Protein AF-A0A920HDC4-F1 (afdb_monomer)

Secondary structure (DSSP, 8-state):
-HHHHHHHHT-TTT--S-HHHHHHHIIIIIHHHHHHHHHHHHHHHS-TT-TT-SHHHHHHHHHHHHHHHHTTT-TT------BSSSSSBHHHHHHHHHHTT----------------------

Solvent-accessible surface area (backbone atoms only — not comparable to full-atom values): 7775 Å² total; per-residue (Å²): 110,62,68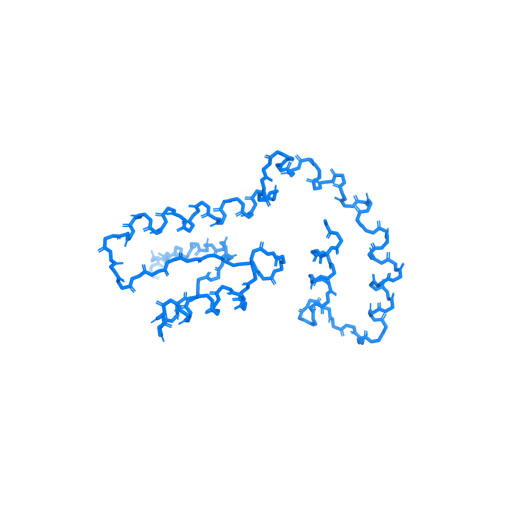,44,53,51,52,54,74,62,36,65,92,76,45,91,63,60,68,70,63,44,50,51,47,42,67,67,46,45,64,64,52,45,53,68,68,50,40,66,62,48,64,74,63,39,40,89,90,42,98,61,32,42,59,67,54,44,52,50,48,50,51,31,53,48,51,34,58,77,47,52,89,39,90,90,62,86,64,78,70,58,30,97,60,61,78,57,28,51,69,62,47,54,51,51,42,44,74,73,66,54,87,76,87,84,86,80,79,93,68,90,74,82,75,82,78,75,79,76,84,71,134

Radius of gyration: 19.18 Å; Cα contacts (8 Å, |Δi|>4): 73; chains: 1; bounding box: 54×40×43 Å

Mean predicted aligned error: 9.51 Å

pLDDT: mean 77.68, std 15.34, range [25.72, 90.38]

Sequence (123 aa):
MRRYLKQFLSDARVIEVPRLLWWLILNLIILNVRPKRSGAAYDKIWLKDDPDGSPLRKYTRLQAEMLQTEYGEREDLMVDWAMRYGQPSIPDKLEALRKAGCNRFVIVPFISTIRCLNHSNSE

Structure (mmCIF, N/CA/C/O backbone):
data_AF-A0A920HDC4-F1
#
_entry.id   AF-A0A920HDC4-F1
#
loop_
_atom_site.group_PDB
_atom_site.id
_atom_site.type_symbol
_atom_site.label_atom_id
_atom_site.label_alt_id
_atom_site.label_comp_id
_atom_site.label_asym_id
_atom_site.label_entity_id
_atom_site.label_seq_id
_atom_site.pdbx_PDB_ins_code
_atom_site.Cartn_x
_atom_site.Cartn_y
_atom_site.Cartn_z
_atom_site.occupancy
_atom_site.B_iso_or_equiv
_atom_site.auth_seq_id
_atom_site.auth_comp_id
_atom_site.auth_asym_id
_atom_site.auth_atom_id
_atom_site.pdbx_PDB_model_num
ATOM 1 N N . MET A 1 1 ? 10.371 0.220 -6.361 1.00 74.56 1 MET A N 1
ATOM 2 C CA . MET A 1 1 ? 9.532 0.182 -7.588 1.00 74.56 1 MET A CA 1
ATOM 3 C C . MET A 1 1 ? 9.326 -1.212 -8.208 1.00 74.56 1 MET A C 1
ATOM 5 O O . MET A 1 1 ? 8.188 -1.570 -8.488 1.00 74.56 1 MET A O 1
ATOM 9 N N . ARG A 1 2 ? 10.374 -2.032 -8.417 1.00 75.50 2 ARG A N 1
ATOM 10 C CA . ARG A 1 2 ? 10.258 -3.352 -9.091 1.00 75.50 2 ARG A CA 1
ATOM 11 C C . ARG A 1 2 ? 9.207 -4.290 -8.470 1.00 75.50 2 ARG A C 1
ATOM 13 O O . ARG A 1 2 ? 8.444 -4.904 -9.205 1.00 75.50 2 ARG A O 1
ATOM 20 N N . ARG A 1 3 ? 9.129 -4.361 -7.133 1.00 79.38 3 ARG A N 1
ATOM 21 C CA . ARG A 1 3 ? 8.138 -5.180 -6.402 1.00 79.38 3 ARG A CA 1
ATOM 22 C C . ARG A 1 3 ? 6.693 -4.746 -6.683 1.00 79.38 3 ARG A C 1
ATOM 24 O O . ARG A 1 3 ? 5.862 -5.596 -6.974 1.00 79.38 3 ARG A O 1
ATOM 31 N N . TYR A 1 4 ? 6.427 -3.438 -6.663 1.00 79.00 4 TYR A N 1
ATOM 32 C CA . TYR A 1 4 ? 5.119 -2.865 -6.999 1.00 79.00 4 TYR A CA 1
ATOM 33 C C . TYR A 1 4 ? 4.730 -3.166 -8.452 1.00 79.00 4 TYR A C 1
ATOM 35 O O . TYR A 1 4 ? 3.654 -3.699 -8.695 1.00 79.00 4 TYR A O 1
ATOM 43 N N . LEU A 1 5 ? 5.635 -2.917 -9.410 1.00 79.88 5 LEU A N 1
ATOM 44 C CA . LEU A 1 5 ? 5.382 -3.202 -10.828 1.00 79.88 5 LEU A CA 1
ATOM 45 C C . LEU A 1 5 ? 5.110 -4.684 -11.076 1.00 79.88 5 LEU A C 1
ATOM 47 O O . LEU A 1 5 ? 4.226 -5.013 -11.858 1.00 79.88 5 LEU A O 1
ATOM 51 N N . LYS A 1 6 ? 5.842 -5.573 -10.394 1.00 83.25 6 LYS A N 1
ATOM 52 C CA . LYS A 1 6 ? 5.604 -7.014 -10.471 1.00 83.25 6 LYS A CA 1
ATOM 53 C C . LYS A 1 6 ? 4.200 -7.360 -9.989 1.00 83.25 6 LYS A C 1
ATOM 55 O O . LYS A 1 6 ? 3.509 -8.074 -10.696 1.00 83.25 6 LYS A O 1
ATOM 60 N N . GLN A 1 7 ? 3.768 -6.851 -8.836 1.00 81.56 7 GLN A N 1
ATOM 61 C CA . GLN A 1 7 ? 2.419 -7.106 -8.319 1.00 81.56 7 GLN A CA 1
ATOM 62 C C . GLN A 1 7 ? 1.330 -6.547 -9.246 1.00 81.56 7 GLN A C 1
ATOM 64 O O . GLN A 1 7 ? 0.415 -7.280 -9.604 1.00 81.56 7 GLN A O 1
ATOM 69 N N . PHE A 1 8 ? 1.470 -5.295 -9.693 1.00 83.31 8 PHE A N 1
ATOM 70 C CA . PHE A 1 8 ? 0.509 -4.641 -10.586 1.00 83.31 8 PHE A CA 1
ATOM 71 C C . PHE A 1 8 ? 0.361 -5.379 -11.924 1.00 83.31 8 PHE A C 1
ATOM 73 O O . PHE A 1 8 ? -0.746 -5.681 -12.354 1.00 83.31 8 PHE A O 1
ATOM 80 N N . LEU A 1 9 ? 1.484 -5.713 -12.566 1.00 82.56 9 LEU A N 1
ATOM 81 C CA . LEU A 1 9 ? 1.506 -6.373 -13.872 1.00 82.56 9 LEU A CA 1
ATOM 82 C C . LEU A 1 9 ? 1.367 -7.897 -13.795 1.00 82.56 9 LEU A C 1
ATOM 84 O O . LEU A 1 9 ? 1.418 -8.550 -14.827 1.00 82.56 9 LEU A O 1
ATOM 88 N N . SER A 1 10 ? 1.248 -8.492 -12.610 1.00 81.94 10 SER A N 1
ATOM 89 C CA . SER A 1 10 ? 0.908 -9.918 -12.493 1.00 81.94 10 SER A CA 1
ATOM 90 C C . SER A 1 10 ? -0.594 -10.134 -12.305 1.00 81.94 10 SER A C 1
ATOM 92 O O . SER A 1 10 ? -1.038 -11.280 -12.315 1.00 81.94 10 SER A O 1
ATOM 94 N N . ASP A 1 11 ? -1.378 -9.066 -12.110 1.00 82.12 11 ASP A N 1
ATOM 95 C CA . ASP A 1 11 ? -2.827 -9.180 -11.956 1.00 82.12 11 A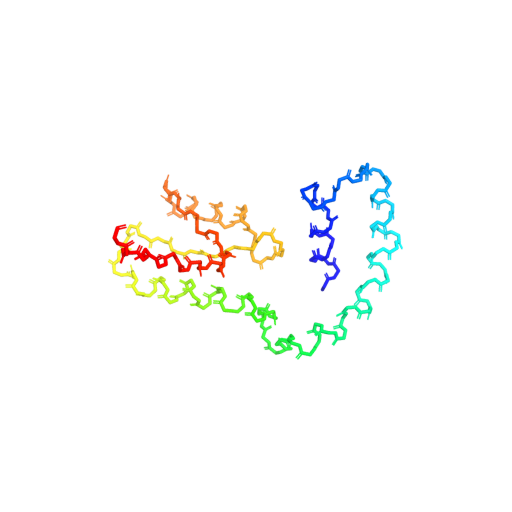SP A CA 1
ATOM 96 C C . ASP A 1 11 ? -3.466 -9.523 -13.310 1.00 82.12 11 ASP A C 1
ATOM 98 O O . ASP A 1 11 ? -3.429 -8.738 -14.259 1.00 82.12 11 ASP A O 1
ATOM 102 N N . ALA A 1 12 ? -4.075 -10.708 -13.386 1.00 77.75 12 ALA A N 1
ATOM 103 C CA . ALA A 1 12 ? -4.760 -11.208 -14.578 1.00 77.75 12 ALA A CA 1
ATOM 104 C C . ALA A 1 12 ? -5.979 -10.357 -14.977 1.00 77.75 12 ALA A C 1
ATOM 106 O O . ALA A 1 12 ? -6.473 -10.481 -16.087 1.00 77.75 12 ALA A O 1
ATOM 107 N N . ARG A 1 13 ? -6.461 -9.477 -14.089 1.00 77.81 13 ARG A N 1
ATOM 108 C CA . ARG A 1 13 ? -7.511 -8.499 -14.414 1.00 77.81 13 ARG A CA 1
ATOM 109 C C . ARG A 1 13 ? -6.988 -7.304 -15.211 1.00 77.81 13 ARG A C 1
ATOM 111 O O . ARG A 1 13 ? -7.785 -6.521 -15.703 1.00 77.81 13 ARG A O 1
ATOM 118 N N . VAL A 1 14 ? -5.669 -7.115 -15.267 1.00 79.75 14 VAL A N 1
ATOM 119 C CA . VAL A 1 14 ? -5.021 -6.018 -16.006 1.00 79.75 14 VAL A CA 1
ATOM 120 C C . VAL A 1 14 ? -4.473 -6.511 -17.345 1.00 79.75 14 VAL A C 1
ATOM 122 O O . VAL A 1 14 ? -4.372 -5.728 -18.284 1.00 79.75 14 VAL A O 1
ATOM 125 N N . ILE A 1 15 ? -4.106 -7.793 -17.440 1.00 80.81 15 ILE A N 1
ATOM 126 C CA . ILE A 1 15 ? -3.529 -8.386 -18.647 1.00 80.81 15 ILE A CA 1
ATOM 127 C C . ILE A 1 15 ? -4.286 -9.650 -19.044 1.00 80.81 15 ILE A C 1
ATOM 129 O O . ILE A 1 15 ? -4.340 -10.613 -18.284 1.00 80.81 15 ILE A O 1
ATOM 133 N N . GLU A 1 16 ? -4.762 -9.662 -20.286 1.00 81.31 16 GLU A N 1
ATOM 134 C CA . GLU A 1 16 ? -5.561 -10.744 -20.879 1.00 81.31 16 GLU A CA 1
ATOM 135 C C . GLU A 1 16 ? -4.717 -11.763 -21.682 1.00 81.31 16 GLU A C 1
ATOM 137 O O . GLU A 1 16 ? -5.239 -12.707 -22.267 1.00 81.31 16 GLU A O 1
ATOM 142 N N . VAL A 1 17 ? -3.390 -11.597 -21.718 1.00 84.00 17 VAL A N 1
ATOM 143 C CA . VAL A 1 17 ? -2.449 -12.449 -22.475 1.00 84.00 17 VAL A CA 1
ATOM 144 C C . VAL A 1 17 ? -2.222 -13.798 -21.762 1.00 84.00 17 VAL A C 1
ATOM 146 O O . VAL A 1 17 ? -2.165 -13.827 -20.527 1.00 84.00 17 VAL A O 1
ATOM 149 N N . PRO A 1 18 ? -2.006 -14.920 -22.488 1.00 87.00 18 PRO A N 1
ATOM 150 C CA . PRO A 1 18 ? -1.692 -16.215 -21.883 1.00 87.00 18 PRO A CA 1
ATOM 151 C C . PRO A 1 18 ? -0.567 -16.145 -20.840 1.00 87.00 18 PRO A C 1
ATOM 153 O O . PRO A 1 18 ? 0.517 -15.613 -21.096 1.00 87.00 18 PRO A O 1
ATOM 156 N N . ARG A 1 19 ? -0.815 -16.734 -19.660 1.00 83.81 19 ARG A N 1
ATOM 157 C CA . ARG A 1 19 ? 0.026 -16.581 -18.456 1.00 83.81 19 ARG A CA 1
ATOM 158 C C . ARG A 1 19 ? 1.503 -16.902 -18.673 1.00 83.81 19 ARG A C 1
ATOM 160 O O . ARG A 1 19 ? 2.352 -16.193 -18.144 1.00 83.81 19 ARG A O 1
ATOM 167 N N . LEU A 1 20 ? 1.811 -17.946 -19.442 1.00 85.44 20 LEU A N 1
ATOM 168 C CA . LEU A 1 20 ? 3.188 -18.377 -19.713 1.00 85.44 20 LEU A CA 1
ATOM 169 C C . LEU A 1 20 ? 3.958 -17.340 -20.541 1.00 85.44 20 LEU A C 1
ATOM 171 O O . LEU A 1 20 ? 5.058 -16.938 -20.163 1.00 85.44 20 LEU A O 1
ATOM 175 N N . LEU A 1 21 ? 3.351 -16.858 -21.629 1.00 88.00 21 LEU A N 1
ATOM 176 C CA . LEU A 1 21 ? 3.941 -15.831 -22.490 1.00 88.00 21 LEU A CA 1
ATOM 177 C C . LEU A 1 21 ? 4.122 -14.520 -21.725 1.00 88.00 21 LEU A C 1
ATOM 179 O O . LEU A 1 21 ? 5.197 -13.921 -21.753 1.00 88.00 21 LEU A O 1
ATOM 183 N N . TRP A 1 22 ? 3.098 -14.103 -20.979 1.00 89.25 22 TRP A N 1
ATOM 184 C CA . TRP A 1 22 ? 3.183 -12.882 -20.191 1.00 89.25 22 TRP A CA 1
ATOM 185 C C . TRP A 1 22 ? 4.222 -12.975 -19.074 1.00 89.25 22 TRP A C 1
ATOM 187 O O . TRP A 1 22 ? 4.957 -12.019 -18.840 1.00 89.25 22 TRP A O 1
ATOM 197 N N . TRP A 1 23 ? 4.342 -14.125 -18.409 1.00 88.56 23 TRP A N 1
ATOM 198 C CA . TRP A 1 23 ? 5.355 -14.334 -17.379 1.00 88.56 23 TRP A CA 1
ATOM 199 C C . TRP A 1 23 ? 6.775 -14.172 -17.935 1.00 88.56 23 TRP A C 1
ATOM 201 O O . TRP A 1 23 ? 7.598 -13.507 -17.296 1.00 88.56 23 TRP A O 1
ATOM 211 N N . LEU A 1 24 ? 7.053 -14.700 -19.133 1.00 89.44 24 LEU A N 1
ATOM 212 C CA . LEU A 1 24 ? 8.340 -14.507 -19.809 1.00 89.44 24 LEU A CA 1
ATOM 213 C C . LEU A 1 24 ? 8.586 -13.025 -20.112 1.00 89.44 24 LEU A C 1
ATOM 215 O O . LEU A 1 24 ? 9.610 -12.475 -19.709 1.00 89.44 24 LEU A O 1
ATOM 219 N N . ILE A 1 25 ? 7.622 -12.349 -20.742 1.00 87.19 25 ILE A N 1
ATOM 220 C CA . ILE A 1 25 ? 7.733 -10.926 -21.100 1.00 87.19 25 ILE A CA 1
ATOM 221 C C . ILE A 1 25 ? 7.918 -10.052 -19.848 1.00 87.19 25 ILE A C 1
ATOM 223 O O . ILE A 1 25 ? 8.771 -9.158 -19.816 1.00 87.19 25 ILE A O 1
ATOM 227 N N . LEU A 1 26 ? 7.157 -10.327 -18.788 1.00 86.88 26 LEU A N 1
ATOM 228 C CA . LEU A 1 26 ? 7.196 -9.585 -17.536 1.00 86.88 26 LEU A CA 1
ATOM 229 C C . LEU A 1 26 ? 8.561 -9.707 -16.856 1.00 86.88 26 LEU A C 1
ATOM 231 O O . LEU A 1 26 ? 9.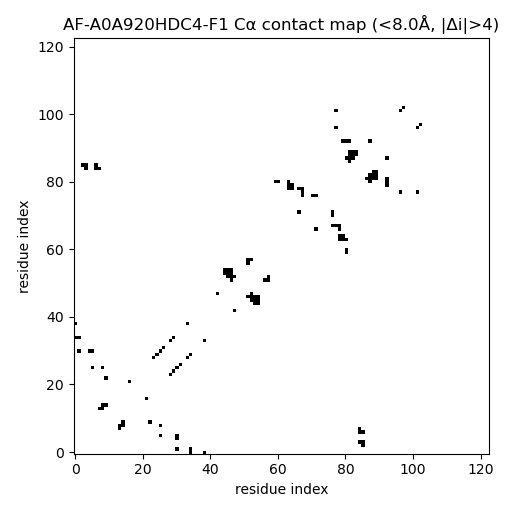161 -8.689 -16.504 1.00 86.88 26 LEU A O 1
ATOM 235 N N . ASN A 1 27 ? 9.050 -10.934 -16.658 1.00 86.31 27 ASN A N 1
ATOM 236 C CA . ASN A 1 27 ? 10.267 -11.171 -15.882 1.00 86.31 27 ASN A CA 1
ATOM 237 C C . ASN A 1 27 ? 11.552 -10.891 -16.675 1.00 86.31 27 ASN A C 1
ATOM 239 O O . ASN A 1 27 ? 12.527 -10.445 -16.067 1.00 86.31 27 ASN A O 1
ATOM 243 N N . LEU A 1 28 ? 11.557 -11.096 -17.998 1.00 85.50 28 LEU A N 1
ATOM 244 C CA . LEU A 1 28 ? 12.747 -10.910 -18.837 1.00 85.50 28 LEU A CA 1
ATOM 245 C C . LEU A 1 28 ? 12.882 -9.482 -19.372 1.00 85.50 28 LEU A C 1
ATOM 247 O O . LEU A 1 28 ? 13.980 -8.925 -19.351 1.00 85.50 28 LEU A O 1
ATOM 251 N N . ILE A 1 29 ? 11.783 -8.864 -19.814 1.00 85.38 29 ILE A N 1
ATOM 252 C CA . ILE A 1 29 ? 11.826 -7.567 -20.505 1.00 85.38 29 ILE A CA 1
ATOM 253 C C . ILE A 1 29 ? 11.329 -6.459 -19.576 1.00 85.38 29 ILE A C 1
ATOM 255 O O . ILE A 1 29 ? 12.072 -5.534 -19.237 1.00 85.38 29 ILE A O 1
ATOM 259 N N . ILE A 1 30 ? 10.078 -6.543 -19.116 1.00 83.62 30 ILE A N 1
ATOM 260 C CA . ILE A 1 30 ? 9.414 -5.403 -18.472 1.00 83.62 30 ILE A CA 1
ATOM 261 C C . ILE A 1 30 ? 10.060 -5.054 -17.129 1.00 83.62 30 ILE A C 1
ATOM 263 O O . ILE A 1 30 ? 10.379 -3.888 -16.893 1.00 83.62 30 ILE A O 1
ATOM 267 N N . LEU A 1 31 ? 10.288 -6.034 -16.249 1.00 83.31 31 LEU A N 1
ATOM 268 C CA . LEU A 1 31 ? 10.868 -5.782 -14.925 1.00 83.31 31 LEU A CA 1
ATOM 269 C C . LEU A 1 31 ? 12.341 -5.351 -14.968 1.00 83.31 31 LEU A C 1
ATOM 271 O O . LEU A 1 31 ? 12.820 -4.813 -13.971 1.00 83.31 31 LEU A O 1
ATOM 275 N N . ASN A 1 32 ? 13.039 -5.544 -16.091 1.00 82.31 32 ASN A N 1
ATOM 276 C CA . ASN A 1 32 ? 14.436 -5.138 -16.263 1.00 82.31 32 ASN A CA 1
ATOM 277 C C . ASN A 1 32 ? 14.562 -3.763 -16.946 1.00 82.31 32 ASN A C 1
ATOM 279 O O . ASN A 1 32 ? 15.418 -2.962 -16.568 1.00 82.31 32 ASN A O 1
ATOM 283 N N . VAL A 1 33 ? 13.688 -3.459 -17.912 1.00 79.88 33 VAL A N 1
ATOM 284 C CA . VAL A 1 33 ? 13.758 -2.229 -18.723 1.00 79.88 33 VAL A CA 1
ATOM 285 C C . VAL A 1 33 ? 12.919 -1.094 -18.130 1.00 79.88 33 VAL A C 1
ATOM 287 O O . VAL A 1 33 ? 13.365 0.052 -18.043 1.00 79.88 33 VAL A O 1
ATOM 290 N N . ARG A 1 34 ? 11.687 -1.391 -17.705 1.00 77.38 34 ARG A N 1
ATOM 291 C CA . ARG A 1 34 ? 10.689 -0.373 -17.344 1.00 77.38 34 ARG A CA 1
ATOM 292 C C . ARG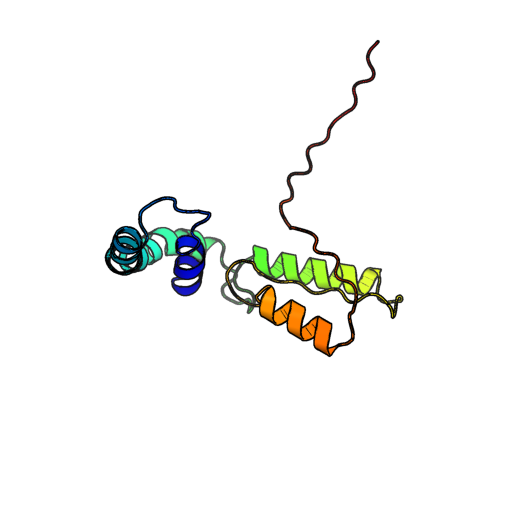 A 1 34 ? 11.013 0.402 -16.062 1.00 77.38 34 ARG A C 1
ATOM 294 O O . ARG A 1 34 ? 10.801 1.613 -16.073 1.00 77.38 34 ARG A O 1
ATOM 301 N N . PRO A 1 35 ? 11.565 -0.203 -14.988 1.00 72.75 35 PRO A N 1
ATOM 302 C CA . PRO A 1 35 ? 11.916 0.556 -13.789 1.00 72.75 35 PRO A CA 1
ATOM 303 C C . PRO A 1 35 ? 12.937 1.662 -14.056 1.00 72.75 35 PRO A C 1
ATOM 305 O O . PRO A 1 35 ? 12.833 2.715 -13.444 1.00 72.75 35 PRO A O 1
ATOM 308 N N . LYS A 1 36 ? 13.876 1.457 -14.992 1.00 70.56 36 LYS A N 1
ATOM 309 C CA . LYS A 1 36 ? 14.874 2.474 -15.359 1.00 70.56 36 LYS A CA 1
ATOM 310 C C . LYS A 1 36 ? 14.241 3.665 -16.081 1.00 70.56 36 LYS A C 1
ATOM 312 O O . LYS A 1 36 ? 14.589 4.802 -15.799 1.00 70.56 36 LYS A O 1
ATOM 317 N N . ARG A 1 37 ? 13.282 3.411 -16.980 1.00 70.25 37 ARG A N 1
ATOM 318 C CA . ARG A 1 37 ? 12.588 4.467 -17.741 1.00 70.25 37 ARG A CA 1
ATOM 319 C C . ARG A 1 37 ? 11.560 5.224 -16.904 1.00 70.25 37 ARG A C 1
ATOM 321 O O . ARG A 1 37 ? 11.489 6.442 -16.978 1.00 70.25 37 ARG A O 1
ATOM 328 N N . SER A 1 38 ? 10.761 4.512 -16.114 1.00 66.62 38 SER A N 1
ATOM 329 C CA . SER A 1 38 ? 9.727 5.132 -15.280 1.00 66.62 38 SER A CA 1
ATOM 330 C C . SER A 1 38 ? 10.282 5.689 -13.968 1.00 66.62 38 SER A C 1
ATOM 332 O O . SER A 1 38 ? 9.662 6.581 -13.403 1.00 66.62 38 SER A O 1
ATOM 334 N N . GLY A 1 39 ? 11.440 5.207 -13.499 1.00 69.56 39 GLY A N 1
ATOM 335 C CA . GLY A 1 39 ? 12.078 5.635 -12.250 1.00 69.56 39 GLY A CA 1
ATOM 336 C C . GLY A 1 39 ? 12.219 7.149 -12.152 1.00 69.56 39 GLY A C 1
ATOM 337 O O . GLY A 1 39 ? 11.695 7.725 -11.214 1.00 69.56 39 GLY A O 1
ATOM 338 N N . ALA A 1 40 ? 12.745 7.801 -13.191 1.00 72.25 40 ALA A N 1
ATOM 339 C CA . ALA A 1 40 ? 12.941 9.252 -13.203 1.00 72.25 40 ALA A CA 1
ATOM 340 C C . ALA A 1 40 ? 11.645 10.070 -13.037 1.00 72.25 40 ALA A C 1
ATOM 342 O O . ALA A 1 40 ? 11.675 11.171 -12.496 1.00 72.25 40 ALA A O 1
ATOM 343 N N . ALA A 1 41 ? 10.500 9.560 -13.506 1.00 74.06 41 ALA A N 1
ATOM 344 C CA . ALA A 1 41 ? 9.213 10.221 -13.296 1.00 74.06 41 ALA A CA 1
ATOM 345 C C . ALA A 1 41 ? 8.735 10.047 -11.851 1.00 74.06 41 ALA A C 1
ATOM 347 O O . ALA A 1 41 ? 8.277 11.006 -11.235 1.00 74.06 41 ALA A O 1
ATOM 348 N N . TYR A 1 42 ? 8.889 8.841 -11.298 1.00 70.25 42 TYR A N 1
ATOM 349 C CA . TYR A 1 42 ? 8.560 8.584 -9.903 1.00 70.25 42 TYR A CA 1
ATOM 350 C C . TYR A 1 42 ? 9.501 9.325 -8.945 1.00 70.25 42 TYR A C 1
ATOM 352 O O . TYR A 1 42 ? 9.021 9.865 -7.962 1.00 70.25 42 TYR A O 1
ATOM 360 N N . ASP A 1 43 ? 10.790 9.457 -9.256 1.00 72.81 43 ASP A N 1
ATOM 361 C CA . ASP A 1 43 ? 11.784 10.164 -8.434 1.00 72.81 43 ASP A CA 1
ATOM 362 C C . ASP A 1 43 ? 11.486 11.662 -8.269 1.00 72.81 43 ASP A C 1
ATOM 364 O O . ASP A 1 43 ? 11.940 12.271 -7.301 1.00 72.81 43 ASP A O 1
ATOM 368 N N . LYS A 1 44 ? 10.731 12.261 -9.203 1.00 76.38 44 LYS A N 1
ATOM 369 C CA . LYS A 1 44 ? 10.277 13.660 -9.118 1.00 76.38 44 LYS A CA 1
ATOM 370 C C . LYS A 1 44 ? 9.129 13.856 -8.131 1.00 76.38 44 LYS A C 1
ATOM 372 O O . LYS A 1 44 ? 8.995 14.939 -7.578 1.00 76.38 44 LYS A O 1
ATOM 377 N N . ILE A 1 45 ? 8.289 12.838 -7.954 1.00 74.81 45 ILE A N 1
ATOM 378 C CA . ILE A 1 45 ? 7.081 12.899 -7.114 1.00 74.81 45 ILE A CA 1
ATOM 379 C C . ILE A 1 45 ? 7.235 12.128 -5.801 1.00 74.81 45 ILE A C 1
ATOM 381 O O . ILE A 1 45 ? 6.412 12.280 -4.902 1.00 74.81 45 ILE A O 1
ATOM 385 N N . TRP A 1 46 ? 8.245 11.261 -5.698 1.00 76.06 46 TRP A N 1
ATOM 386 C CA . TRP A 1 46 ? 8.506 10.477 -4.502 1.00 76.06 46 TRP A CA 1
ATOM 387 C C . TRP A 1 46 ? 8.959 11.396 -3.376 1.00 76.06 46 TRP A C 1
ATOM 389 O O . TRP A 1 46 ? 9.885 12.191 -3.538 1.00 76.06 46 TRP A O 1
ATOM 399 N N . LEU A 1 47 ? 8.337 11.233 -2.213 1.00 75.44 47 LEU A N 1
ATOM 400 C CA . LEU A 1 47 ? 8.792 11.852 -0.983 1.00 75.44 47 LEU A CA 1
ATOM 401 C C . LEU A 1 47 ? 10.005 11.047 -0.506 1.00 75.44 47 LEU A C 1
ATOM 403 O O . LEU A 1 47 ? 9.855 9.991 0.103 1.00 75.44 47 LEU A O 1
ATOM 407 N N . LYS A 1 48 ? 11.206 11.492 -0.890 1.00 69.88 48 LYS A N 1
ATOM 408 C CA . LYS A 1 48 ? 12.461 10.746 -0.682 1.00 69.88 48 LYS A CA 1
ATOM 409 C C . LYS A 1 48 ? 12.766 10.490 0.796 1.00 69.88 48 LYS A C 1
ATOM 411 O O . LYS A 1 48 ? 13.348 9.458 1.110 1.00 69.88 48 LYS A O 1
ATOM 416 N N . ASP A 1 49 ? 12.296 11.382 1.663 1.00 73.00 49 ASP A N 1
ATOM 417 C CA . ASP A 1 49 ? 12.528 11.348 3.110 1.00 73.00 49 ASP A CA 1
ATOM 418 C C . ASP A 1 49 ? 11.308 10.848 3.905 1.00 73.00 49 ASP A C 1
ATOM 420 O O . ASP A 1 49 ? 11.293 10.913 5.131 1.00 73.00 49 ASP A O 1
ATOM 424 N N . ASP A 1 50 ? 10.263 10.360 3.227 1.00 75.31 50 ASP A N 1
ATOM 425 C CA . ASP A 1 50 ? 9.043 9.875 3.874 1.00 75.31 50 ASP A CA 1
ATOM 426 C C . ASP A 1 50 ? 9.005 8.334 3.874 1.00 75.31 50 ASP A C 1
ATOM 428 O O . ASP A 1 50 ? 9.173 7.720 2.812 1.00 75.31 50 ASP A O 1
ATOM 432 N N . PRO A 1 51 ? 8.753 7.674 5.021 1.00 73.31 51 PRO A N 1
ATOM 433 C CA . PRO A 1 51 ? 8.648 6.215 5.097 1.00 73.31 51 PRO A CA 1
ATOM 434 C C . PRO A 1 51 ? 7.504 5.640 4.247 1.00 73.31 51 PRO A C 1
ATOM 436 O O . PRO A 1 51 ? 7.562 4.475 3.835 1.00 73.31 51 PRO A O 1
ATOM 439 N N . ASP A 1 52 ? 6.476 6.435 3.939 1.00 72.44 52 ASP A N 1
ATOM 440 C CA . ASP A 1 52 ? 5.414 6.035 3.016 1.00 72.44 52 ASP A CA 1
ATOM 441 C C . ASP A 1 52 ? 5.884 6.063 1.558 1.00 72.44 52 ASP A C 1
ATOM 443 O O . ASP A 1 52 ? 5.386 5.316 0.705 1.00 72.44 52 ASP A O 1
ATOM 447 N N . GLY A 1 53 ? 6.879 6.897 1.263 1.00 78.81 53 GLY A N 1
ATOM 448 C CA . GLY A 1 53 ? 7.436 7.125 -0.055 1.00 78.81 53 GLY A CA 1
ATOM 449 C C . GLY A 1 53 ? 6.437 7.797 -1.000 1.00 78.81 53 GLY A C 1
ATOM 450 O O . GLY A 1 53 ? 6.634 8.935 -1.421 1.00 78.81 53 GLY A O 1
ATOM 451 N N . SER A 1 54 ? 5.394 7.087 -1.436 1.00 81.62 54 SER A N 1
ATOM 452 C CA . SER A 1 54 ? 4.475 7.644 -2.429 1.00 81.62 54 SER A CA 1
ATOM 453 C C . SER A 1 54 ? 3.503 8.639 -1.781 1.00 81.62 54 SER A C 1
ATOM 455 O O . SER A 1 54 ? 2.931 8.330 -0.731 1.00 81.62 54 SER A O 1
ATOM 457 N N . PRO A 1 55 ? 3.233 9.795 -2.422 1.00 84.25 55 PRO A N 1
ATOM 458 C CA . PRO A 1 55 ? 2.224 10.738 -1.939 1.00 84.25 55 PRO A CA 1
ATOM 459 C C . PRO A 1 55 ? 0.864 10.071 -1.727 1.00 84.25 55 PRO A C 1
ATOM 461 O O . PRO A 1 55 ? 0.202 10.317 -0.728 1.00 84.25 55 PRO A O 1
ATOM 464 N N . LEU A 1 56 ? 0.483 9.157 -2.628 1.00 84.81 56 LEU A N 1
ATOM 465 C CA . LEU A 1 56 ? -0.749 8.382 -2.503 1.00 84.81 56 LEU A CA 1
ATOM 466 C C . LEU A 1 56 ? -0.810 7.634 -1.168 1.00 84.81 56 LEU A C 1
ATOM 468 O O . LEU A 1 56 ? -1.790 7.763 -0.448 1.00 84.81 56 LEU A O 1
ATOM 472 N N . ARG A 1 57 ? 0.243 6.886 -0.821 1.00 85.44 57 ARG A N 1
ATOM 473 C CA . ARG A 1 57 ? 0.286 6.119 0.426 1.00 85.44 57 ARG A CA 1
ATOM 474 C C . ARG A 1 57 ? 0.206 7.035 1.645 1.00 85.44 57 ARG A C 1
ATOM 476 O O . ARG A 1 57 ? -0.577 6.759 2.548 1.00 85.44 57 ARG A O 1
ATOM 483 N N . LYS A 1 58 ? 0.960 8.138 1.628 1.00 87.25 58 LYS A N 1
ATOM 484 C CA . LYS A 1 58 ? 0.938 9.143 2.694 1.00 87.25 58 LYS A CA 1
ATOM 485 C C . LYS A 1 58 ? -0.466 9.694 2.916 1.00 87.25 58 LYS A C 1
ATOM 487 O O . LYS A 1 58 ? -0.969 9.659 4.032 1.00 87.25 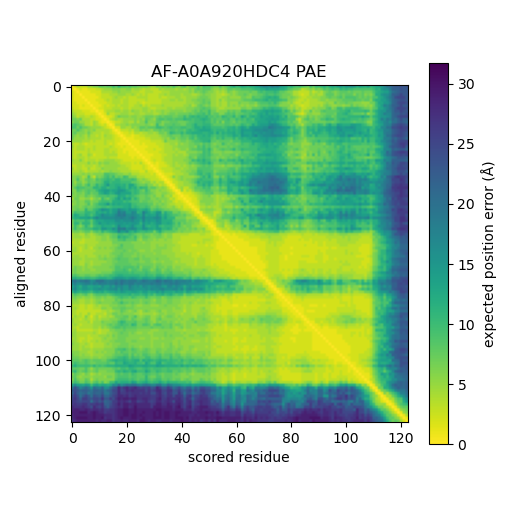58 LYS A O 1
ATOM 492 N N . TYR A 1 59 ? -1.112 10.186 1.862 1.00 88.44 59 TYR A N 1
ATOM 493 C CA . TYR A 1 59 ? -2.435 10.791 1.992 1.00 88.44 59 TYR A CA 1
ATOM 494 C C . TYR A 1 59 ? -3.518 9.763 2.319 1.00 88.44 59 TYR A C 1
ATOM 496 O O . TYR A 1 59 ? -4.409 10.081 3.095 1.00 88.44 59 TYR A O 1
ATOM 504 N N . THR A 1 60 ? -3.427 8.528 1.817 1.00 88.62 60 THR A N 1
ATOM 505 C CA . THR A 1 60 ? -4.329 7.445 2.234 1.00 88.62 60 THR A CA 1
ATOM 506 C C . THR A 1 60 ? -4.201 7.153 3.731 1.00 88.62 60 THR A C 1
ATOM 508 O O . THR A 1 60 ? -5.219 7.051 4.410 1.00 88.62 60 THR A O 1
ATOM 511 N N . ARG A 1 61 ? -2.974 7.061 4.262 1.00 89.00 61 ARG A N 1
ATOM 512 C CA . ARG A 1 61 ? -2.751 6.871 5.701 1.00 89.00 61 ARG A CA 1
ATOM 513 C C . ARG A 1 61 ? -3.311 8.038 6.512 1.00 89.00 61 ARG A C 1
ATOM 515 O O . ARG A 1 61 ? -4.071 7.805 7.443 1.00 89.00 61 ARG A O 1
ATOM 522 N N . LEU A 1 62 ? -2.975 9.272 6.132 1.00 89.75 62 LEU A N 1
ATOM 523 C CA . LEU A 1 62 ? -3.445 10.470 6.833 1.00 89.75 62 LEU A CA 1
ATOM 524 C C . LEU A 1 62 ? -4.974 10.564 6.834 1.00 89.75 62 LEU A C 1
ATOM 526 O O . LEU A 1 62 ? -5.558 10.866 7.863 1.00 89.75 62 LEU A O 1
ATOM 530 N N . GLN A 1 63 ? -5.638 10.257 5.716 1.00 89.81 63 GLN A N 1
ATOM 531 C CA . GLN A 1 63 ? -7.103 10.235 5.659 1.00 89.81 63 GLN A CA 1
ATOM 532 C C . GLN A 1 63 ? -7.698 9.181 6.597 1.00 89.81 63 GLN A C 1
ATOM 534 O O . GLN A 1 63 ? -8.680 9.464 7.274 1.00 89.81 63 GLN A O 1
ATOM 539 N N . ALA A 1 64 ? -7.102 7.989 6.675 1.00 88.06 64 ALA A N 1
ATOM 540 C CA . ALA A 1 64 ? -7.553 6.957 7.603 1.00 88.06 64 ALA A CA 1
ATOM 541 C C . ALA A 1 64 ? -7.347 7.366 9.073 1.00 88.06 64 ALA A C 1
ATOM 543 O O . ALA A 1 64 ? -8.244 7.166 9.884 1.00 88.06 64 ALA A O 1
ATOM 544 N N . GLU A 1 65 ? -6.214 7.992 9.405 1.00 88.62 65 GLU A N 1
ATOM 545 C CA . GLU A 1 65 ? -5.936 8.534 10.745 1.00 88.62 65 GLU A CA 1
ATOM 546 C C . GLU A 1 65 ? -6.908 9.663 11.119 1.00 88.62 65 GLU A C 1
ATOM 548 O O . GLU A 1 65 ? -7.418 9.700 12.239 1.00 88.62 65 GLU A O 1
ATOM 553 N N . MET A 1 66 ? -7.214 10.557 10.174 1.00 89.75 66 MET A N 1
ATOM 554 C CA . MET A 1 66 ? -8.195 11.626 10.367 1.00 89.75 66 MET A CA 1
ATOM 555 C C . MET A 1 66 ? -9.596 11.061 10.594 1.00 89.75 66 MET A C 1
ATOM 557 O O . MET A 1 66 ? -10.259 11.479 11.536 1.00 89.75 66 MET A O 1
ATOM 561 N N . LEU A 1 67 ? -10.018 10.071 9.802 1.00 87.69 67 LEU A N 1
ATOM 562 C CA . LEU A 1 67 ? -11.298 9.389 10.004 1.00 87.69 67 LEU A CA 1
ATOM 563 C C . LEU A 1 67 ? -11.343 8.676 11.360 1.00 87.69 67 LEU A C 1
ATOM 565 O O . LEU A 1 67 ? -12.324 8.800 12.084 1.00 87.69 67 LEU A O 1
ATOM 569 N N . GLN A 1 68 ? -10.279 7.971 11.752 1.00 85.06 68 GLN A N 1
ATOM 570 C CA . GLN A 1 68 ? -10.219 7.344 13.074 1.00 85.06 68 GLN A CA 1
ATOM 571 C C . GLN A 1 68 ? -10.317 8.376 14.202 1.00 85.06 68 GLN A C 1
ATOM 573 O O . GLN A 1 68 ? -10.897 8.078 15.238 1.00 85.06 68 GLN A O 1
ATOM 578 N N . THR A 1 69 ? -9.756 9.570 14.009 1.00 87.94 69 THR A N 1
ATOM 579 C CA . THR A 1 69 ? -9.817 10.660 14.991 1.00 87.94 69 THR A CA 1
ATOM 580 C C . THR A 1 69 ? -11.218 11.265 15.059 1.00 87.94 69 THR A C 1
ATOM 582 O O . THR A 1 69 ? -11.759 11.432 16.145 1.00 87.94 69 THR A O 1
ATOM 585 N N . GLU A 1 70 ? -11.828 11.549 13.907 1.00 88.25 70 GLU A N 1
ATOM 586 C CA . GLU A 1 70 ? -13.169 12.139 13.801 1.00 88.25 70 GLU A CA 1
ATOM 587 C C . GLU A 1 70 ? -14.256 11.222 14.377 1.00 88.25 70 GLU A C 1
ATOM 589 O O . GLU A 1 70 ? -15.203 11.693 15.000 1.00 88.25 70 GLU A O 1
ATOM 594 N N . TYR A 1 71 ? -14.094 9.907 14.224 1.00 82.00 71 TYR A N 1
ATOM 595 C CA . TYR A 1 71 ? -15.016 8.909 14.765 1.00 82.00 71 TYR A CA 1
ATOM 596 C C . TYR A 1 71 ? -14.472 8.192 16.012 1.00 82.00 71 TYR A C 1
ATOM 598 O O . TYR A 1 71 ? -15.033 7.180 16.421 1.00 82.00 71 TYR A O 1
ATOM 606 N N . GLY A 1 72 ? -13.397 8.695 16.628 1.00 69.69 72 GLY A N 1
ATOM 607 C CA . GLY A 1 72 ? -12.644 7.996 17.679 1.00 69.69 72 GLY A CA 1
ATOM 608 C C . GLY A 1 72 ? -13.387 7.794 18.998 1.00 69.69 72 GLY A C 1
ATOM 609 O O . GLY A 1 72 ? -12.992 6.948 19.792 1.00 69.69 72 GLY A O 1
ATOM 610 N N . GLU A 1 73 ? -14.483 8.521 19.219 1.00 74.44 73 GLU A N 1
ATOM 611 C CA . GLU A 1 73 ? -15.372 8.320 20.372 1.00 74.44 73 GLU A CA 1
ATOM 612 C C . GLU A 1 73 ? -16.238 7.055 20.242 1.00 74.44 73 GLU A C 1
ATOM 614 O O . GLU A 1 73 ? -16.863 6.619 21.208 1.00 74.44 73 GLU A O 1
ATOM 619 N N . ARG A 1 74 ? -16.290 6.450 19.049 1.00 75.56 74 ARG A N 1
ATOM 620 C CA . ARG A 1 74 ? -17.011 5.203 18.800 1.00 75.56 74 ARG A CA 1
ATOM 621 C C . ARG A 1 74 ? -16.104 4.002 19.034 1.00 75.56 74 ARG A C 1
ATOM 623 O O . ARG A 1 74 ? -15.290 3.654 18.184 1.00 75.56 74 ARG A O 1
ATOM 630 N N . GLU A 1 75 ? -16.304 3.318 20.155 1.00 72.62 75 GLU A N 1
ATOM 631 C CA . GLU A 1 75 ? -15.586 2.073 20.473 1.00 72.62 75 GLU A CA 1
ATOM 632 C C . GLU A 1 75 ? -15.917 0.918 19.507 1.00 72.62 75 GLU A C 1
ATOM 634 O O . GLU A 1 75 ? -15.166 -0.052 19.414 1.00 72.62 75 GLU A O 1
ATOM 639 N N . ASP A 1 76 ? -17.021 1.013 18.757 1.00 81.44 76 ASP A N 1
ATOM 640 C CA . ASP A 1 76 ? -17.447 0.011 17.777 1.00 81.44 76 ASP A CA 1
ATOM 641 C C . ASP A 1 76 ? -16.834 0.204 16.378 1.00 81.44 76 ASP A C 1
ATOM 643 O O . ASP A 1 76 ? -17.084 -0.612 15.483 1.00 81.44 76 ASP A O 1
ATOM 647 N N . LEU A 1 77 ? -16.022 1.250 16.170 1.00 82.88 77 LEU A N 1
ATOM 648 C CA . LEU A 1 77 ? -15.467 1.593 14.863 1.00 82.88 77 LEU A CA 1
ATOM 649 C C . LEU A 1 77 ? -13.933 1.606 14.853 1.00 82.88 77 LEU A C 1
ATOM 651 O O . LEU A 1 77 ? -13.280 2.466 15.441 1.00 82.88 77 LEU A O 1
ATOM 655 N N . MET A 1 78 ? -13.365 0.693 14.065 1.00 84.12 78 MET A N 1
ATOM 656 C CA . MET A 1 78 ? -11.937 0.659 13.748 1.00 84.12 78 MET A CA 1
ATOM 657 C C . MET A 1 78 ? -11.718 1.003 12.276 1.00 84.12 78 MET A C 1
ATOM 659 O O . MET A 1 78 ? -12.264 0.346 11.385 1.00 84.12 78 MET A O 1
ATOM 663 N N . VAL A 1 79 ? -10.898 2.018 12.018 1.00 88.12 79 VAL A N 1
ATOM 664 C CA . VAL A 1 79 ? -10.528 2.473 10.677 1.00 88.12 79 VAL A CA 1
ATOM 665 C C . VAL A 1 79 ? -9.084 2.075 10.394 1.00 88.12 79 VAL A C 1
ATOM 667 O O . VAL A 1 79 ? -8.168 2.386 11.150 1.00 88.12 79 VAL A O 1
ATOM 670 N N . ASP A 1 80 ? -8.865 1.401 9.268 1.00 89.00 80 ASP A N 1
ATOM 671 C CA . ASP A 1 80 ? -7.530 1.066 8.777 1.00 89.00 80 ASP A CA 1
ATOM 672 C C . ASP A 1 80 ? -7.476 1.246 7.256 1.00 89.00 80 ASP A C 1
ATOM 674 O O . ASP A 1 80 ? -8.501 1.365 6.579 1.00 89.00 80 ASP A O 1
ATOM 678 N N . TRP A 1 81 ? -6.270 1.260 6.702 1.00 90.00 81 TRP A N 1
ATOM 679 C CA . TRP A 1 81 ? -6.030 1.445 5.281 1.00 90.00 81 TRP A CA 1
ATOM 680 C C . TRP A 1 81 ? -5.157 0.331 4.715 1.00 90.00 81 TRP A C 1
ATOM 682 O O . TRP A 1 81 ? -4.258 -0.202 5.366 1.00 90.00 81 TRP A O 1
ATOM 692 N N . ALA A 1 82 ? -5.413 -0.011 3.456 1.00 89.88 82 ALA A N 1
ATOM 693 C CA . ALA A 1 82 ? -4.696 -1.066 2.765 1.00 89.88 82 ALA A CA 1
ATOM 694 C C . ALA A 1 82 ? -4.522 -0.749 1.283 1.00 89.88 82 ALA A C 1
ATOM 696 O O . ALA A 1 82 ? -5.381 -0.152 0.635 1.00 89.88 82 ALA A O 1
ATOM 697 N N . MET A 1 83 ? -3.409 -1.212 0.726 1.00 88.19 83 MET A N 1
ATOM 698 C CA . MET A 1 83 ? -3.085 -1.070 -0.683 1.00 88.19 83 MET A CA 1
ATOM 699 C C . MET A 1 83 ? -3.432 -2.356 -1.429 1.00 88.19 83 MET A C 1
ATOM 701 O O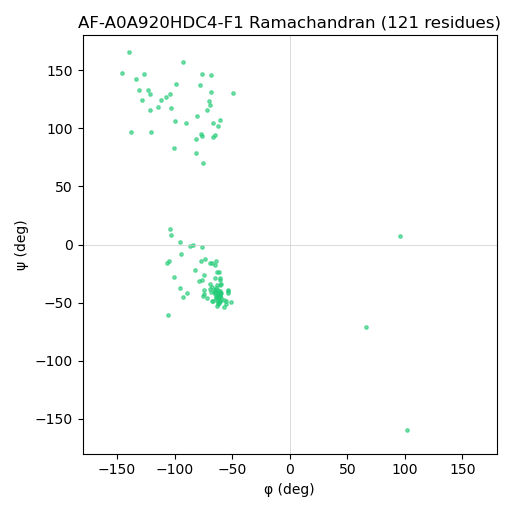 . MET A 1 83 ? -3.109 -3.462 -0.993 1.00 88.19 83 MET A O 1
ATOM 705 N N . ARG A 1 84 ? -4.026 -2.217 -2.620 1.00 86.19 84 ARG A N 1
ATOM 706 C CA . ARG A 1 84 ? -4.205 -3.354 -3.541 1.00 86.19 84 ARG A CA 1
ATOM 707 C C . ARG A 1 84 ? -2.862 -3.918 -4.012 1.00 86.19 84 ARG A C 1
ATOM 709 O O . ARG A 1 84 ? -2.718 -5.127 -4.157 1.00 86.19 84 ARG A O 1
ATOM 716 N N . TYR A 1 85 ? -1.891 -3.037 -4.244 1.00 85.94 85 TYR A N 1
ATOM 717 C CA . TYR A 1 85 ? -0.516 -3.393 -4.581 1.00 85.94 85 TYR A CA 1
ATOM 718 C C . TYR A 1 85 ? 0.433 -2.611 -3.682 1.00 85.94 85 TYR A C 1
ATOM 720 O O . TYR A 1 85 ? 0.309 -1.395 -3.551 1.00 85.94 85 TYR A O 1
ATOM 728 N N . GLY A 1 86 ? 1.418 -3.292 -3.112 1.00 83.44 86 GLY A N 1
ATOM 729 C CA . GLY A 1 86 ? 2.297 -2.740 -2.093 1.00 83.44 86 GLY A CA 1
ATOM 730 C C . GLY A 1 86 ? 1.923 -3.207 -0.691 1.00 83.44 86 GLY A C 1
ATOM 731 O O . GLY A 1 86 ? 1.327 -4.265 -0.509 1.00 83.44 86 GLY A O 1
ATOM 732 N N . GLN A 1 87 ? 2.374 -2.440 0.293 1.00 82.44 87 GLN A N 1
ATOM 733 C CA . GLN A 1 87 ? 2.233 -2.727 1.714 1.00 82.44 87 GLN A CA 1
ATOM 734 C C . GLN A 1 87 ? 1.746 -1.456 2.418 1.00 82.44 87 GLN A C 1
ATOM 736 O O . GLN A 1 87 ? 2.194 -0.373 2.023 1.00 82.44 87 GLN A O 1
ATOM 741 N N . PRO A 1 88 ? 0.868 -1.564 3.427 1.00 87.94 88 PRO A N 1
ATOM 742 C CA . PRO A 1 88 ? 0.198 -2.775 3.916 1.00 87.94 88 PRO A CA 1
ATOM 743 C C . PRO A 1 88 ? -0.814 -3.332 2.899 1.00 87.94 88 PRO A C 1
ATOM 745 O O . PRO A 1 88 ? -1.414 -2.562 2.150 1.00 87.94 88 PRO A O 1
ATOM 748 N N . SER A 1 89 ? -0.972 -4.657 2.820 1.00 88.00 89 SER A N 1
ATOM 749 C CA . SER A 1 89 ? -1.884 -5.289 1.854 1.00 88.00 89 SER A CA 1
ATOM 750 C C . SER A 1 89 ? -3.283 -5.527 2.435 1.00 88.00 89 SER A C 1
ATOM 752 O O . SER A 1 89 ? -3.452 -5.606 3.651 1.00 88.00 89 SER A O 1
ATOM 754 N N . ILE A 1 90 ? -4.300 -5.642 1.568 1.00 87.88 90 ILE A N 1
ATOM 755 C CA . ILE A 1 90 ? -5.692 -5.892 1.996 1.00 87.88 90 ILE A CA 1
ATOM 756 C C . ILE A 1 90 ? -5.805 -7.158 2.868 1.00 87.88 90 ILE A C 1
ATOM 758 O O . ILE A 1 90 ? -6.402 -7.059 3.938 1.00 87.88 90 ILE A O 1
ATOM 762 N N . PRO A 1 91 ? -5.231 -8.321 2.485 1.00 89.06 91 PRO A N 1
ATOM 763 C CA . PRO A 1 91 ? -5.266 -9.511 3.336 1.00 89.06 91 PRO A CA 1
ATOM 764 C C . PRO A 1 91 ? -4.661 -9.282 4.725 1.00 89.06 91 PRO A C 1
ATOM 766 O O . PRO A 1 91 ? -5.311 -9.604 5.716 1.00 89.06 91 PRO A O 1
ATOM 769 N N . ASP A 1 92 ? -3.474 -8.667 4.793 1.00 88.44 92 ASP A N 1
ATOM 770 C CA . ASP A 1 92 ? -2.755 -8.448 6.057 1.00 88.44 92 ASP A CA 1
ATOM 771 C C . ASP A 1 92 ? -3.586 -7.587 7.023 1.00 88.44 92 ASP A C 1
ATOM 773 O O . ASP A 1 92 ? -3.685 -7.872 8.217 1.00 88.44 92 ASP A O 1
ATOM 777 N N . LYS A 1 93 ? -4.229 -6.538 6.497 1.00 88.06 93 LYS A N 1
ATOM 778 C CA . LYS A 1 93 ? -5.046 -5.612 7.290 1.00 88.06 93 LYS A CA 1
ATOM 779 C C . LYS A 1 93 ? -6.384 -6.197 7.708 1.00 88.06 93 LYS A C 1
ATOM 781 O O . LYS A 1 93 ? -6.796 -6.012 8.848 1.00 88.06 93 LYS A O 1
ATOM 786 N N . LEU A 1 94 ? -7.037 -6.958 6.834 1.00 87.81 94 LEU A N 1
ATOM 787 C CA . LEU A 1 94 ? -8.253 -7.680 7.207 1.00 87.81 94 LEU A CA 1
ATOM 788 C C . LEU A 1 94 ? -7.977 -8.713 8.303 1.00 87.81 94 LEU A C 1
ATOM 790 O O . LEU A 1 94 ? -8.787 -8.859 9.214 1.00 87.81 94 LEU A O 1
ATOM 794 N N . GLU A 1 95 ? -6.846 -9.417 8.245 1.00 90.38 95 GLU A N 1
ATOM 795 C CA . GLU A 1 95 ? -6.458 -10.353 9.300 1.00 90.38 95 GLU A CA 1
ATOM 796 C C . GLU A 1 95 ? -6.183 -9.632 10.626 1.00 90.38 95 GLU A C 1
ATOM 798 O O . GLU A 1 95 ? -6.650 -10.086 11.671 1.00 90.38 95 GLU A O 1
ATOM 803 N N . ALA A 1 96 ? -5.486 -8.492 10.593 1.00 86.62 96 ALA A N 1
ATOM 804 C CA . ALA A 1 96 ? -5.248 -7.674 11.780 1.00 86.62 96 ALA A CA 1
ATOM 805 C C . ALA A 1 96 ? -6.561 -7.196 12.429 1.00 86.62 96 ALA A C 1
ATOM 807 O O . ALA A 1 96 ? -6.737 -7.357 13.635 1.00 86.62 96 ALA A O 1
ATOM 808 N N . LEU A 1 97 ? -7.513 -6.701 11.631 1.00 86.56 97 LEU A N 1
ATOM 809 C CA . LEU A 1 97 ? -8.830 -6.273 12.118 1.00 86.56 97 LEU A CA 1
ATOM 810 C C . LEU A 1 97 ? -9.654 -7.443 12.676 1.00 86.56 97 LEU A C 1
ATOM 812 O O . LEU A 1 97 ? -10.296 -7.312 13.714 1.00 86.56 97 LEU A O 1
ATOM 816 N N . ARG A 1 98 ? -9.599 -8.624 12.046 1.00 86.75 98 ARG A N 1
ATOM 817 C CA . ARG A 1 98 ? -10.234 -9.837 12.597 1.00 86.75 98 ARG A CA 1
ATOM 818 C C . ARG A 1 98 ? -9.657 -10.213 13.957 1.00 86.75 98 ARG A C 1
ATOM 820 O O . ARG A 1 98 ? -10.415 -10.526 14.867 1.00 86.75 98 ARG A O 1
ATOM 827 N N . LYS A 1 99 ? -8.329 -10.169 14.107 1.00 89.88 99 LYS A N 1
ATOM 828 C CA . LYS A 1 99 ? -7.653 -10.445 15.386 1.00 89.88 99 LYS A CA 1
ATOM 829 C C . LYS A 1 99 ? -7.991 -9.411 16.460 1.00 89.88 99 LYS A C 1
ATOM 831 O O . LYS A 1 99 ? -8.004 -9.762 17.633 1.00 89.88 99 LYS A O 1
ATOM 836 N N . ALA A 1 100 ? -8.299 -8.179 16.061 1.00 84.88 100 ALA A N 1
ATOM 837 C CA . ALA A 1 100 ? -8.789 -7.131 16.952 1.00 84.88 100 ALA A CA 1
ATOM 838 C C . ALA A 1 100 ? -10.273 -7.293 17.352 1.00 84.88 100 ALA A C 1
ATOM 840 O O . ALA A 1 100 ? -10.769 -6.507 18.149 1.00 84.88 100 ALA A O 1
ATOM 841 N N . GLY A 1 101 ? -10.982 -8.306 16.835 1.00 86.12 101 GLY A N 1
ATOM 842 C CA . GLY A 1 101 ? -12.380 -8.585 17.179 1.00 86.12 101 GLY A CA 1
ATOM 843 C C . GLY A 1 101 ? -13.413 -7.989 16.217 1.00 86.12 101 GLY A C 1
ATOM 844 O O . GLY A 1 101 ? -14.612 -8.075 16.483 1.00 86.12 101 GLY A O 1
ATOM 845 N N . CYS A 1 102 ? -12.995 -7.410 15.083 1.00 85.31 102 CYS A N 1
ATOM 846 C CA . CYS A 1 102 ? -13.933 -6.896 14.087 1.00 85.31 102 CYS A CA 1
ATOM 847 C C . CYS A 1 102 ? -14.678 -8.042 13.383 1.00 85.31 102 CYS A C 1
ATOM 849 O O . CYS A 1 102 ? -14.079 -8.855 12.676 1.00 85.31 102 CYS A O 1
ATOM 851 N N . ASN A 1 103 ? -16.008 -8.046 13.501 1.00 84.44 103 ASN A N 1
ATOM 852 C CA . ASN A 1 103 ? -16.883 -9.045 12.870 1.00 84.44 103 ASN A CA 1
ATOM 853 C C . ASN A 1 103 ? -17.640 -8.504 11.648 1.00 84.44 103 ASN A C 1
ATOM 855 O O . ASN A 1 103 ? -18.205 -9.271 10.867 1.00 84.44 103 ASN A O 1
ATOM 859 N N . ARG A 1 104 ? -17.658 -7.180 11.470 1.00 84.56 104 ARG A N 1
ATOM 860 C CA . ARG A 1 104 ? -18.267 -6.494 10.328 1.00 84.56 104 ARG A CA 1
ATOM 861 C C . ARG A 1 104 ? -17.220 -5.639 9.637 1.00 84.56 104 ARG A C 1
ATOM 863 O O . ARG A 1 104 ? -16.492 -4.901 10.288 1.00 84.56 104 ARG A O 1
ATOM 870 N N . PHE A 1 105 ? -17.173 -5.740 8.313 1.00 84.81 105 PHE A N 1
ATOM 871 C CA . PHE A 1 105 ? -16.227 -5.008 7.480 1.00 84.81 105 PHE A CA 1
ATOM 872 C C . PHE A 1 105 ? -16.989 -4.143 6.485 1.00 84.81 105 PHE A C 1
ATOM 874 O O . PHE A 1 105 ? -17.856 -4.641 5.768 1.00 84.81 105 PHE A O 1
ATOM 881 N N . VAL A 1 106 ? -16.626 -2.865 6.414 1.00 88.06 106 VAL A N 1
ATOM 882 C CA . VAL A 1 106 ? -17.047 -1.953 5.350 1.00 88.06 106 VAL A CA 1
ATOM 883 C C . VAL A 1 106 ? -15.796 -1.569 4.575 1.00 88.06 106 VAL A C 1
ATOM 885 O O . VAL A 1 106 ? -14.853 -1.021 5.139 1.00 88.06 106 VAL A O 1
ATOM 888 N N . ILE A 1 107 ? -15.762 -1.900 3.285 1.00 86.56 107 ILE A N 1
ATOM 889 C CA . ILE A 1 107 ? -14.630 -1.584 2.412 1.00 86.56 107 ILE A CA 1
ATOM 890 C C . ILE A 1 107 ? -15.029 -0.398 1.545 1.00 86.56 107 ILE A C 1
ATOM 892 O O . ILE A 1 107 ? -15.939 -0.510 0.726 1.00 86.56 107 ILE A O 1
ATOM 896 N N . VAL A 1 108 ? -14.319 0.718 1.698 1.00 86.75 108 VAL A N 1
ATOM 897 C CA . VAL A 1 108 ? -14.500 1.908 0.862 1.00 86.75 108 VAL A CA 1
ATOM 898 C C . VAL A 1 108 ? -13.403 1.921 -0.205 1.00 86.75 108 VAL A C 1
ATOM 900 O O . VAL A 1 108 ? -12.237 2.165 0.117 1.00 86.75 108 VAL A O 1
ATOM 903 N N . PRO A 1 109 ? -13.714 1.616 -1.478 1.00 84.06 109 PRO A N 1
ATOM 904 C CA . PRO A 1 109 ? -12.715 1.664 -2.533 1.00 84.06 109 PRO A CA 1
ATOM 905 C C . PRO A 1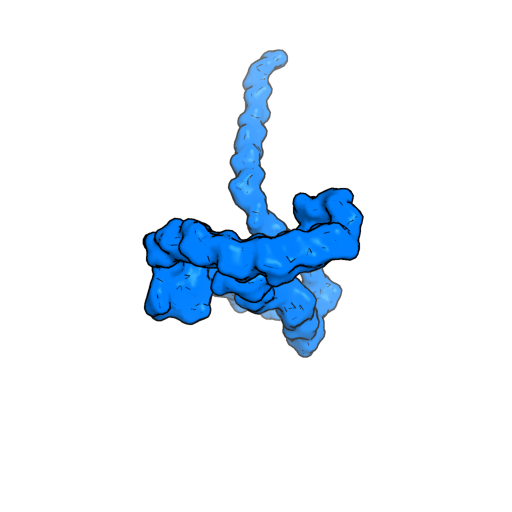 109 ? -12.332 3.117 -2.823 1.00 84.06 109 PRO A C 1
ATOM 907 O O . PRO A 1 109 ? -13.171 3.934 -3.197 1.00 84.06 109 PRO A O 1
ATOM 910 N N . PHE A 1 110 ? -11.042 3.432 -2.716 1.00 71.06 110 PHE A N 1
ATOM 911 C CA . PHE A 1 110 ? -10.529 4.747 -3.085 1.00 71.06 110 PHE A CA 1
ATOM 912 C C . PHE A 1 110 ? -10.317 4.835 -4.607 1.00 71.06 110 PHE A C 1
ATOM 914 O O . PHE A 1 110 ? -9.211 4.676 -5.123 1.00 71.06 110 PHE A O 1
ATOM 921 N N . ILE A 1 111 ? -11.414 5.047 -5.334 1.00 52.19 111 ILE A N 1
ATOM 922 C CA . ILE A 1 111 ? -11.441 5.643 -6.674 1.00 52.19 111 ILE A CA 1
ATOM 923 C C . ILE A 1 111 ? -12.313 6.883 -6.526 1.00 52.19 111 ILE A C 1
ATOM 925 O O . ILE A 1 111 ? -13.538 6.813 -6.534 1.00 52.19 111 ILE A O 1
ATOM 929 N N . SER A 1 112 ? -11.686 8.037 -6.332 1.00 36.03 112 SER A N 1
ATOM 930 C CA . SER A 1 112 ? -12.383 9.319 -6.308 1.00 36.03 112 SER A CA 1
ATOM 931 C C . SER A 1 112 ? -12.755 9.728 -7.737 1.00 36.03 112 SER A C 1
ATOM 933 O O . SER A 1 112 ? -12.198 10.652 -8.315 1.00 36.03 112 SER A O 1
ATOM 935 N N . THR A 1 113 ? -13.714 9.024 -8.340 1.00 26.67 113 THR A N 1
ATOM 936 C CA . THR A 1 113 ? -14.561 9.615 -9.383 1.00 26.67 113 THR A CA 1
ATOM 937 C C . THR A 1 113 ? -15.880 9.988 -8.723 1.00 26.67 113 THR A C 1
ATOM 939 O O . THR A 1 113 ? -16.849 9.238 -8.763 1.00 26.67 113 THR A O 1
ATOM 942 N N . ILE A 1 114 ? -15.906 11.155 -8.076 1.00 29.27 114 ILE A N 1
ATOM 943 C CA . ILE A 1 114 ? -17.159 11.806 -7.695 1.00 29.27 114 ILE A CA 1
ATOM 944 C C . ILE A 1 114 ? -17.699 12.425 -8.984 1.00 29.27 114 ILE A C 1
ATOM 946 O O . ILE A 1 114 ? -17.277 13.503 -9.396 1.00 29.27 114 ILE A O 1
ATOM 950 N N . ARG A 1 115 ? -18.585 11.710 -9.682 1.00 25.72 115 ARG A N 1
ATOM 951 C CA . ARG A 1 115 ? -19.385 12.322 -10.744 1.00 25.72 115 ARG A CA 1
ATOM 952 C C . ARG A 1 115 ? -20.542 13.041 -10.062 1.00 25.72 115 ARG A C 1
ATOM 954 O O . ARG A 1 115 ? -21.422 12.395 -9.506 1.00 25.72 115 ARG A O 1
ATOM 961 N N . CYS A 1 116 ? -20.529 14.370 -10.102 1.00 27.39 116 CYS A N 1
ATOM 962 C CA . CYS A 1 116 ? -21.703 15.157 -9.759 1.00 27.39 116 CYS A CA 1
ATOM 963 C C . CYS A 1 116 ? -22.768 14.883 -10.830 1.00 27.39 116 CYS A C 1
ATOM 965 O O . CYS A 1 116 ? -22.635 15.328 -11.970 1.00 27.39 116 CYS A O 1
ATOM 967 N N . LEU A 1 117 ? -23.784 14.084 -10.504 1.00 36.09 117 LEU A N 1
ATOM 968 C CA . LEU A 1 117 ? -25.027 14.091 -11.262 1.00 36.09 117 LEU A CA 1
ATOM 969 C C . LEU A 1 117 ? -25.826 15.271 -10.722 1.00 36.09 117 LEU A C 1
ATOM 971 O O . LEU A 1 117 ? -26.564 15.138 -9.750 1.00 36.09 117 LEU A O 1
ATOM 975 N N . ASN A 1 118 ? -25.641 16.441 -11.335 1.00 35.41 118 ASN A N 1
ATOM 976 C CA . ASN A 1 118 ? -26.639 17.489 -11.214 1.00 35.41 118 ASN A CA 1
ATOM 977 C C . ASN A 1 118 ? -27.918 16.903 -11.803 1.00 35.41 118 ASN A C 1
ATOM 979 O O . ASN A 1 118 ? -28.015 16.714 -13.016 1.00 35.41 118 ASN A O 1
ATOM 983 N N . HIS A 1 119 ? -28.880 16.576 -10.945 1.00 42.47 119 HIS A N 1
ATOM 984 C CA . HIS A 1 119 ? -30.244 16.413 -11.400 1.00 42.47 119 HIS A CA 1
ATOM 985 C C . HIS A 1 119 ? -30.690 17.811 -11.829 1.00 42.47 119 HIS A C 1
ATOM 987 O O . HIS A 1 119 ? -31.113 18.624 -11.010 1.00 42.47 119 HIS A O 1
ATOM 993 N N . SER A 1 120 ? -30.514 18.135 -13.112 1.00 41.62 120 SER A N 1
ATOM 994 C CA . SER A 1 120 ? -31.297 19.194 -13.724 1.00 41.62 120 SER A CA 1
ATOM 995 C C . SER A 1 120 ? -32.736 18.696 -13.705 1.00 41.62 120 SER A C 1
ATOM 997 O O . SER A 1 120 ? -33.153 17.917 -14.560 1.00 41.62 120 SER A O 1
ATOM 999 N N . ASN A 1 121 ? -33.473 19.086 -12.669 1.00 46.69 121 ASN A N 1
ATOM 1000 C CA . ASN A 1 121 ? -34.885 19.353 -12.854 1.00 46.69 121 ASN A CA 1
ATOM 1001 C C . ASN A 1 121 ? -34.962 20.521 -13.836 1.00 46.69 121 ASN A C 1
ATOM 1003 O O . ASN A 1 121 ? -34.695 21.666 -13.477 1.00 46.69 121 ASN A O 1
ATOM 1007 N N . SER A 1 122 ? -35.271 20.197 -15.082 1.00 42.84 122 SER A N 1
ATOM 1008 C CA . SER A 1 122 ? -35.810 21.130 -16.057 1.00 42.84 122 SER A CA 1
ATOM 1009 C C . SER A 1 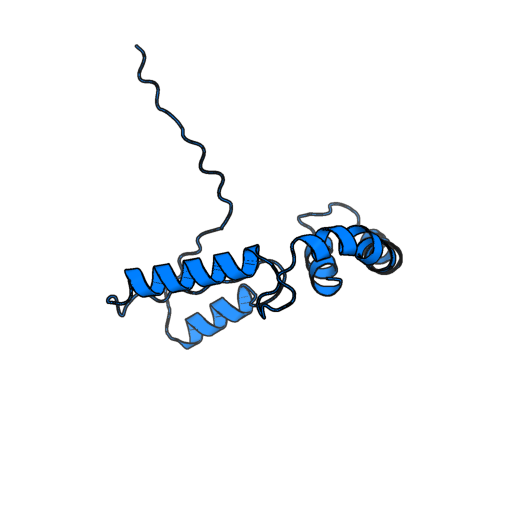122 ? -36.905 20.379 -16.803 1.00 42.84 122 SER A C 1
ATOM 1011 O O . SER A 1 122 ? -36.588 19.607 -17.704 1.00 42.84 122 SER A O 1
ATOM 1013 N N . GLU A 1 123 ? -38.128 20.613 -16.320 1.00 39.47 123 GLU A N 1
ATOM 1014 C CA . GLU A 1 123 ? -39.431 20.505 -17.002 1.00 39.47 123 GLU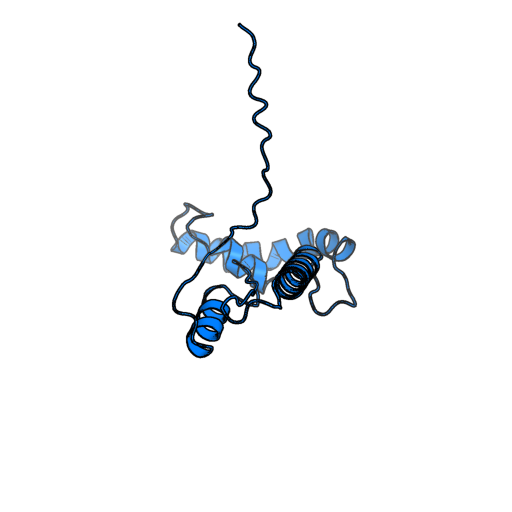 A CA 1
ATOM 1015 C C . GLU A 1 123 ? -39.893 19.137 -17.531 1.00 39.47 123 GLU A C 1
ATOM 1017 O O . GLU A 1 123 ? -39.242 18.536 -18.412 1.00 39.47 123 GLU A O 1
#

Foldseek 3Di:
DLQQQCLVQQPCVVDVDPNVVSVCCSPPPCSVPVCVVCVVVLVVQFPPPDPLRHPVSVVQQVVQVVVCVVCVVDPLDDTDDADVTDPPHPVNVVVVVVVVVDPDDDDDDPDPPPDPPPPPPDD